Protein AF-A0A323TS31-F1 (afdb_monomer_lite)

Structure (mmCIF, N/CA/C/O backbone):
data_AF-A0A323TS31-F1
#
_entry.id   AF-A0A323TS31-F1
#
loop_
_atom_site.group_PDB
_atom_site.id
_atom_site.type_symbol
_atom_site.label_atom_id
_atom_site.label_alt_id
_atom_site.label_comp_id
_atom_site.label_asym_id
_atom_site.label_entity_id
_atom_site.label_seq_id
_atom_site.pdbx_PDB_ins_code
_atom_site.Cartn_x
_atom_site.Cartn_y
_atom_site.Cartn_z
_atom_site.occupancy
_atom_site.B_iso_or_equiv
_atom_site.auth_seq_id
_atom_site.auth_comp_id
_atom_site.auth_asym_id
_atom_site.auth_atom_id
_atom_site.pdbx_PDB_model_num
ATOM 1 N N . MET A 1 1 ? 8.243 10.714 36.401 1.00 42.06 1 MET A N 1
ATOM 2 C CA . MET A 1 1 ? 8.753 10.379 35.060 1.00 42.06 1 MET A CA 1
ATOM 3 C C . MET A 1 1 ? 7.664 9.592 34.364 1.00 42.06 1 MET A C 1
ATOM 5 O O . MET A 1 1 ? 7.329 8.529 34.856 1.00 42.06 1 MET A O 1
ATOM 9 N N . LEU A 1 2 ? 7.060 10.143 33.313 1.00 50.38 2 LEU A N 1
ATOM 10 C CA . LEU A 1 2 ? 6.272 9.359 32.360 1.00 50.38 2 LEU A CA 1
ATOM 11 C C . LEU A 1 2 ? 7.249 8.979 31.250 1.00 50.38 2 LEU A C 1
ATOM 13 O O . LEU A 1 2 ? 7.407 9.704 30.270 1.00 50.38 2 LEU A O 1
ATOM 17 N N . SER A 1 3 ? 8.040 7.943 31.521 1.00 67.75 3 SER A N 1
ATOM 18 C CA . SER A 1 3 ? 8.739 7.212 30.475 1.00 67.75 3 SER A CA 1
ATOM 19 C C . SER A 1 3 ? 7.740 6.293 29.786 1.00 67.75 3 SER A C 1
ATOM 21 O O . SER A 1 3 ? 6.702 5.966 30.348 1.00 67.75 3 SER A O 1
ATOM 23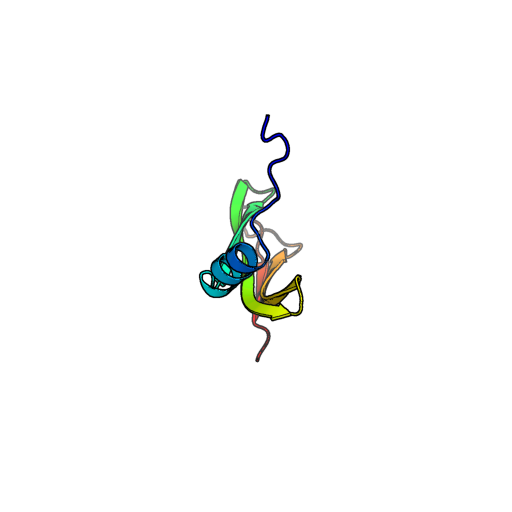 N N . GLU A 1 4 ? 8.100 5.899 28.572 1.00 49.78 4 GLU A N 1
ATOM 24 C CA . GLU A 1 4 ? 7.345 5.033 27.674 1.00 49.78 4 GLU A CA 1
ATOM 25 C C . GLU A 1 4 ? 6.240 5.755 26.898 1.00 49.78 4 GLU A C 1
ATOM 27 O O . GLU A 1 4 ? 5.088 5.877 27.299 1.00 49.78 4 GLU A O 1
ATOM 32 N N . PHE A 1 5 ? 6.650 6.225 25.717 1.00 55.00 5 PHE A N 1
ATOM 33 C CA . PHE A 1 5 ? 5.804 6.351 24.540 1.00 55.00 5 PHE A CA 1
ATOM 34 C C . PHE A 1 5 ? 5.025 5.046 24.339 1.00 55.00 5 PHE A C 1
ATOM 36 O O . PHE A 1 5 ? 5.457 4.169 23.589 1.00 55.00 5 PHE A O 1
ATOM 43 N N . ASP A 1 6 ? 3.885 4.914 25.007 1.00 59.97 6 ASP A N 1
ATOM 44 C CA . ASP A 1 6 ? 2.882 3.957 24.590 1.00 59.97 6 ASP A CA 1
ATOM 45 C C . ASP A 1 6 ? 2.483 4.392 23.183 1.00 59.97 6 ASP A C 1
ATOM 47 O O . ASP A 1 6 ? 1.970 5.496 22.956 1.00 59.97 6 ASP A O 1
ATOM 51 N N . LEU A 1 7 ? 2.837 3.552 22.211 1.00 60.25 7 LEU A N 1
ATOM 52 C CA . LEU A 1 7 ? 2.359 3.656 20.842 1.00 60.25 7 LEU A CA 1
ATOM 53 C C . LEU A 1 7 ? 0.865 3.995 20.868 1.00 60.25 7 LEU A C 1
ATOM 55 O O . LEU A 1 7 ? 0.166 3.545 21.780 1.00 60.25 7 LEU A O 1
ATOM 59 N N . PRO A 1 8 ? 0.376 4.766 19.880 1.00 60.31 8 PRO A N 1
ATOM 60 C CA . PRO A 1 8 ? -0.956 5.339 19.919 1.00 60.31 8 PRO A CA 1
ATOM 61 C C . PRO A 1 8 ? -1.966 4.302 20.402 1.00 60.31 8 PRO A C 1
ATOM 63 O O . PRO A 1 8 ? -1.981 3.182 19.875 1.00 60.31 8 PRO A O 1
ATOM 66 N N . SER A 1 9 ? -2.741 4.657 21.434 1.00 81.88 9 SER A N 1
ATOM 67 C CA . SER A 1 9 ? -3.747 3.769 22.021 1.00 81.88 9 SER A CA 1
ATOM 68 C C . SER A 1 9 ? -4.579 3.130 20.906 1.00 81.88 9 SER A C 1
ATOM 70 O O . SER A 1 9 ? -4.728 3.719 19.835 1.00 81.88 9 SER A O 1
ATOM 72 N N . LEU A 1 10 ? -5.131 1.930 21.120 1.00 77.12 10 LEU A N 1
ATOM 73 C CA . LEU A 1 10 ? -5.945 1.228 20.111 1.00 77.12 10 LEU A CA 1
ATOM 74 C C . LEU A 1 10 ? -6.958 2.163 19.416 1.00 77.12 10 LEU A C 1
ATOM 76 O O . LEU A 1 10 ? -7.190 2.056 18.216 1.00 77.12 10 LEU A O 1
ATOM 80 N N . ALA A 1 11 ? -7.505 3.131 20.157 1.00 78.31 11 ALA A N 1
ATOM 81 C CA . ALA A 1 11 ? -8.371 4.184 19.637 1.00 78.31 11 ALA A CA 1
ATOM 82 C C . ALA A 1 11 ? -7.711 5.058 18.551 1.00 78.31 11 ALA A C 1
ATOM 84 O O . ALA A 1 11 ? -8.326 5.313 17.521 1.00 78.31 11 ALA A O 1
ATOM 85 N N . VAL A 1 12 ? -6.461 5.485 18.734 1.00 82.12 12 VAL A N 1
ATOM 86 C CA . VAL A 1 12 ? -5.723 6.270 17.736 1.00 82.12 12 VAL A CA 1
ATOM 87 C C . VAL A 1 12 ? -5.357 5.419 16.518 1.00 82.12 12 VAL A C 1
ATOM 89 O O . VAL A 1 12 ? -5.467 5.900 15.394 1.00 82.12 12 VAL A O 1
ATOM 92 N N . ARG A 1 13 ? -4.984 4.141 16.698 1.00 78.56 13 ARG A N 1
ATOM 93 C CA . ARG A 1 13 ? -4.759 3.230 15.557 1.00 78.56 13 ARG A CA 1
ATOM 94 C C . ARG A 1 13 ? -6.026 3.042 14.726 1.00 78.56 13 ARG A C 1
ATOM 96 O O . ARG A 1 13 ? -5.958 3.120 13.502 1.00 78.56 13 ARG A O 1
ATOM 103 N N . LYS A 1 14 ? -7.177 2.886 15.387 1.00 80.69 14 LYS A N 1
ATOM 104 C CA . LYS A 1 14 ? -8.490 2.856 14.729 1.00 80.69 14 LYS A CA 1
ATOM 105 C C . LYS A 1 14 ? -8.776 4.148 13.967 1.00 80.69 14 LYS A C 1
ATOM 107 O O . LYS A 1 14 ? -9.098 4.077 12.790 1.00 80.69 14 LYS A O 1
ATOM 112 N N . GLN A 1 15 ? -8.573 5.311 14.589 1.00 82.50 15 GLN A N 1
ATOM 113 C CA . GLN A 1 15 ? -8.788 6.600 13.923 1.00 82.50 15 GLN A CA 1
ATOM 114 C C . GLN A 1 15 ? -7.907 6.786 12.685 1.00 82.50 15 GLN A C 1
ATOM 116 O O . GLN A 1 15 ? -8.382 7.273 11.665 1.00 82.50 15 GLN A O 1
ATOM 121 N N . ILE A 1 16 ? -6.634 6.389 12.748 1.00 80.81 16 ILE A N 1
ATOM 122 C CA . ILE A 1 16 ? -5.734 6.470 11.591 1.00 80.81 16 ILE A CA 1
ATOM 123 C C . ILE A 1 16 ? -6.185 5.502 10.490 1.00 80.81 16 ILE A C 1
ATOM 125 O O . ILE A 1 16 ? -6.199 5.885 9.324 1.00 80.81 16 ILE A O 1
ATOM 129 N N . ALA A 1 17 ? -6.569 4.270 10.841 1.00 81.56 17 ALA A N 1
ATOM 130 C CA . ALA A 1 17 ? -7.036 3.280 9.872 1.00 81.56 17 ALA A CA 1
ATOM 131 C C . ALA A 1 17 ? -8.348 3.698 9.184 1.00 81.56 17 ALA A C 1
ATOM 133 O O . ALA A 1 17 ? -8.507 3.456 7.994 1.00 81.56 17 ALA A O 1
ATOM 134 N N . GLU A 1 18 ? -9.262 4.353 9.903 1.00 83.06 18 GLU A N 1
ATOM 135 C CA . GLU A 1 18 ? -10.504 4.904 9.339 1.00 83.06 18 GLU A CA 1
ATOM 136 C C . GLU A 1 18 ? -10.272 6.161 8.491 1.00 83.06 18 GLU A C 1
ATOM 138 O O . GLU A 1 18 ? -11.024 6.419 7.558 1.00 83.06 18 GLU A O 1
ATOM 143 N N . ALA A 1 19 ? -9.239 6.952 8.794 1.00 88.81 19 ALA A N 1
ATOM 144 C CA . ALA A 1 19 ? -8.947 8.190 8.073 1.00 88.81 19 ALA A CA 1
ATOM 145 C C . ALA A 1 19 ? -8.229 7.977 6.728 1.00 88.81 19 ALA A C 1
ATOM 147 O O . ALA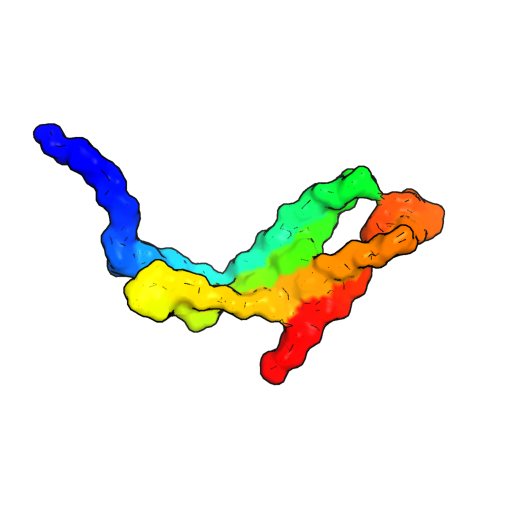 A 1 19 ? -8.087 8.927 5.956 1.00 88.81 19 ALA A O 1
ATOM 148 N N . VAL A 1 20 ? -7.726 6.770 6.454 1.00 90.81 20 VAL A N 1
ATOM 149 C CA . VAL A 1 20 ? -6.954 6.462 5.244 1.00 90.81 20 VAL A CA 1
ATOM 150 C C . VAL A 1 20 ? -7.749 5.511 4.360 1.00 90.81 20 VAL A C 1
ATOM 152 O O . VAL A 1 20 ? -7.862 4.342 4.685 1.00 90.81 20 VAL A O 1
ATOM 155 N N . ASP A 1 21 ? -8.229 5.970 3.203 1.00 92.62 21 ASP A N 1
ATOM 156 C CA . ASP A 1 21 ? -8.968 5.111 2.260 1.00 92.62 21 ASP A CA 1
ATOM 157 C C . ASP A 1 21 ? -8.055 4.311 1.312 1.00 92.62 21 ASP A C 1
ATOM 159 O O . ASP A 1 21 ? -8.295 3.140 1.000 1.00 92.62 21 ASP A O 1
ATOM 163 N N . ILE A 1 22 ? -7.009 4.963 0.795 1.00 95.19 22 ILE A N 1
ATOM 164 C CA . ILE A 1 22 ? -6.146 4.453 -0.277 1.00 95.19 22 ILE A CA 1
ATOM 165 C C . ILE A 1 22 ? -4.684 4.774 0.042 1.00 95.19 22 ILE A C 1
ATOM 167 O O . ILE A 1 22 ? -4.330 5.906 0.362 1.00 95.19 22 ILE A O 1
ATOM 171 N N . ILE A 1 23 ? -3.815 3.788 -0.158 1.00 95.25 23 ILE A N 1
ATOM 172 C CA . ILE A 1 23 ? -2.360 3.914 -0.099 1.00 95.25 23 ILE A CA 1
ATOM 173 C C . ILE A 1 23 ? -1.808 3.756 -1.519 1.00 95.25 23 ILE A C 1
ATOM 175 O O . ILE A 1 23 ? -2.050 2.744 -2.182 1.00 95.25 23 ILE A O 1
ATOM 179 N N . ILE A 1 24 ? -1.039 4.745 -1.984 1.00 96.56 24 ILE A N 1
ATOM 180 C CA . ILE A 1 24 ? -0.344 4.704 -3.277 1.00 96.56 24 ILE A CA 1
ATOM 181 C C . ILE A 1 24 ? 1.151 4.537 -3.023 1.00 96.56 24 ILE A C 1
ATOM 183 O O . ILE A 1 24 ? 1.821 5.457 -2.558 1.00 96.56 24 ILE A O 1
ATOM 187 N N . GLN A 1 25 ? 1.686 3.371 -3.380 1.00 97.00 25 GLN A N 1
ATOM 188 C CA . GLN A 1 25 ? 3.116 3.108 -3.302 1.00 97.00 25 GLN A CA 1
ATOM 189 C C . GLN A 1 25 ? 3.790 3.523 -4.609 1.00 97.00 25 GLN A C 1
ATOM 191 O O . GLN A 1 25 ? 3.481 2.993 -5.679 1.00 97.00 25 GLN A O 1
ATOM 196 N N . GLN A 1 26 ? 4.749 4.442 -4.514 1.00 96.38 26 GLN A N 1
ATOM 197 C CA . GLN A 1 26 ? 5.614 4.851 -5.618 1.00 96.38 26 GLN A CA 1
ATOM 198 C C . GLN A 1 26 ? 7.024 4.302 -5.396 1.00 96.38 26 GLN A C 1
ATOM 200 O O . GLN A 1 26 ? 7.574 4.391 -4.302 1.00 96.38 26 GLN A O 1
ATOM 205 N N . THR A 1 27 ? 7.639 3.760 -6.445 1.00 94.69 27 THR A N 1
ATOM 206 C CA . THR A 1 27 ? 9.020 3.255 -6.399 1.00 94.69 27 THR A CA 1
ATOM 207 C C . THR A 1 27 ? 9.839 3.852 -7.536 1.00 94.69 27 THR A C 1
ATOM 209 O O . THR A 1 27 ? 9.301 4.124 -8.611 1.00 94.69 27 THR A O 1
ATOM 212 N N . LEU A 1 28 ? 11.113 4.144 -7.270 1.00 93.00 28 LEU A N 1
ATOM 213 C CA . LEU A 1 28 ? 12.095 4.458 -8.303 1.00 93.00 28 LEU A CA 1
ATOM 214 C C . LEU A 1 28 ? 12.612 3.130 -8.859 1.00 93.00 28 LEU A C 1
ATOM 216 O O . LEU A 1 28 ? 13.168 2.327 -8.113 1.00 93.00 28 LEU A O 1
ATOM 220 N N . LEU A 1 29 ? 12.378 2.879 -10.139 1.00 89.19 29 LEU A N 1
ATOM 221 C CA . LEU A 1 29 ? 12.810 1.656 -10.799 1.00 89.19 29 LEU A CA 1
ATOM 222 C C . LEU A 1 29 ? 14.277 1.754 -11.238 1.00 89.19 29 LEU A C 1
ATOM 224 O O . LEU A 1 29 ? 14.890 2.821 -11.205 1.00 89.19 29 LEU A O 1
ATOM 228 N N . LYS A 1 30 ? 14.846 0.621 -11.663 1.00 86.38 30 LYS A N 1
ATOM 229 C CA . LYS A 1 30 ? 16.261 0.517 -12.066 1.00 86.38 30 LYS A CA 1
ATOM 230 C C . LYS A 1 30 ? 16.624 1.397 -13.265 1.00 86.38 30 LYS A C 1
ATOM 232 O O . LYS A 1 30 ? 17.781 1.765 -13.411 1.00 86.38 30 LYS A O 1
ATOM 237 N N . ASP A 1 31 ? 15.643 1.732 -14.098 1.00 84.50 31 ASP A N 1
ATOM 238 C CA . ASP A 1 31 ? 15.784 2.653 -15.231 1.00 84.50 31 ASP A CA 1
ATOM 239 C C . ASP A 1 31 ? 15.733 4.138 -14.815 1.00 84.50 31 ASP A C 1
ATOM 241 O O . ASP A 1 31 ? 15.777 5.021 -15.666 1.00 84.50 31 ASP A O 1
ATOM 245 N N . GLY A 1 32 ? 15.607 4.434 -13.516 1.00 87.88 32 GLY A N 1
ATOM 246 C CA . GLY A 1 32 ? 15.486 5.793 -12.989 1.00 87.88 32 GLY A CA 1
ATOM 247 C C . GLY A 1 32 ? 14.081 6.390 -13.108 1.00 87.88 32 GLY A C 1
ATOM 248 O O . GLY A 1 32 ? 13.859 7.526 -12.683 1.00 87.88 32 GLY A O 1
ATOM 249 N N . SER A 1 33 ? 13.104 5.651 -13.635 1.00 87.75 33 SER A N 1
ATOM 250 C CA . SER A 1 33 ? 11.719 6.114 -13.706 1.00 87.75 33 SER A CA 1
ATOM 251 C C . SER A 1 33 ? 10.994 5.919 -12.371 1.00 87.75 33 SER A C 1
ATOM 253 O O . SER A 1 33 ? 11.189 4.931 -11.662 1.00 87.75 33 SER A O 1
ATOM 255 N N . ARG A 1 34 ? 10.119 6.862 -12.002 1.00 93.25 34 ARG A N 1
ATOM 256 C CA . ARG A 1 34 ? 9.208 6.704 -10.858 1.00 93.25 34 ARG A CA 1
ATOM 257 C C . ARG A 1 34 ? 7.898 6.111 -11.347 1.00 93.25 34 ARG A C 1
ATOM 259 O O . ARG A 1 34 ? 7.256 6.687 -12.223 1.00 93.25 34 ARG A O 1
ATOM 266 N N . LYS A 1 35 ? 7.479 4.985 -10.771 1.00 91.31 35 LYS A N 1
ATOM 267 C CA . LYS A 1 35 ? 6.190 4.362 -11.095 1.00 91.31 35 LYS A CA 1
ATOM 268 C C . LYS A 1 35 ? 5.402 4.042 -9.840 1.00 91.31 35 LYS A C 1
ATOM 270 O O . LYS A 1 35 ? 5.977 3.695 -8.809 1.00 91.31 35 LYS A O 1
ATOM 275 N N . ILE A 1 36 ? 4.081 4.148 -9.954 1.00 93.75 36 ILE A N 1
ATOM 276 C CA . ILE A 1 36 ? 3.167 3.578 -8.969 1.00 93.75 36 ILE A CA 1
ATOM 277 C C . ILE A 1 36 ? 3.296 2.063 -9.086 1.00 93.75 36 ILE A C 1
ATOM 279 O O . ILE A 1 36 ? 3.040 1.501 -10.151 1.00 93.75 36 ILE A O 1
ATOM 283 N N . THR A 1 37 ? 3.743 1.421 -8.013 1.00 94.12 37 THR A N 1
ATOM 284 C CA . THR A 1 37 ? 3.937 -0.028 -7.959 1.00 94.12 37 THR A CA 1
ATOM 285 C C . THR A 1 37 ? 2.764 -0.742 -7.315 1.00 94.12 37 THR A C 1
ATOM 287 O O . THR A 1 37 ? 2.499 -1.901 -7.640 1.00 94.12 37 THR A O 1
ATOM 290 N N . ARG A 1 38 ? 2.023 -0.042 -6.452 1.00 95.19 38 ARG A N 1
ATOM 291 C CA . ARG A 1 38 ? 0.865 -0.596 -5.761 1.00 95.19 38 ARG A CA 1
ATOM 292 C C . ARG A 1 38 ? -0.166 0.477 -5.451 1.00 95.19 38 ARG A C 1
ATOM 294 O O . ARG A 1 38 ? 0.199 1.576 -5.041 1.00 95.19 38 ARG A O 1
ATOM 301 N N . ILE A 1 39 ? -1.438 0.139 -5.631 1.00 95.75 39 ILE A N 1
ATOM 302 C CA . ILE A 1 39 ? -2.557 0.894 -5.061 1.00 95.75 39 ILE A CA 1
ATOM 303 C C . ILE A 1 39 ? -3.294 -0.075 -4.153 1.00 95.75 39 ILE A C 1
ATOM 305 O O . ILE A 1 39 ? -3.778 -1.108 -4.619 1.00 95.75 39 ILE A O 1
ATOM 309 N N . THR A 1 40 ? -3.352 0.253 -2.871 1.00 96.19 40 THR A N 1
ATOM 310 C CA . THR A 1 40 ? -3.927 -0.594 -1.828 1.00 96.19 40 THR A CA 1
ATOM 311 C C . THR A 1 40 ? -5.075 0.156 -1.173 1.00 96.19 40 THR A C 1
ATOM 313 O O . THR A 1 40 ? -4.899 1.283 -0.725 1.00 96.19 40 THR A O 1
ATOM 316 N N . LYS A 1 41 ? -6.251 -0.462 -1.120 1.00 94.25 41 LYS A N 1
ATOM 317 C CA . LYS A 1 41 ? -7.385 0.013 -0.336 1.00 94.25 41 LYS A CA 1
ATOM 318 C C . LYS A 1 41 ? -7.219 -0.430 1.110 1.00 94.25 41 LYS A C 1
ATOM 320 O O . LYS A 1 41 ? -6.922 -1.600 1.361 1.00 94.25 41 LYS A O 1
ATOM 325 N N . VAL A 1 42 ? -7.454 0.485 2.039 1.00 93.81 42 VAL A N 1
ATOM 326 C CA . VAL A 1 42 ? -7.656 0.129 3.441 1.00 93.81 42 VAL A CA 1
ATOM 327 C C . VAL A 1 42 ? -9.102 -0.325 3.587 1.00 93.81 42 VAL A C 1
ATOM 329 O O . VAL A 1 42 ? -10.037 0.389 3.233 1.00 93.81 42 VAL A O 1
ATOM 332 N N . VAL A 1 43 ? -9.289 -1.570 4.012 1.00 91.75 43 VAL A N 1
ATOM 333 C CA . VAL A 1 43 ? -10.622 -2.171 4.159 1.00 91.75 43 VAL A CA 1
ATOM 334 C C . VAL A 1 43 ? -11.198 -1.856 5.536 1.00 91.75 43 VAL A C 1
ATOM 336 O O . VAL A 1 43 ? -12.408 -1.701 5.674 1.00 91.75 43 VAL A O 1
ATOM 339 N N . GLY A 1 44 ? -10.332 -1.747 6.540 1.00 87.44 44 GLY A N 1
ATOM 340 C CA . GLY A 1 44 ? -10.699 -1.447 7.913 1.00 87.44 44 GLY A CA 1
ATOM 341 C C . GLY A 1 44 ? -9.655 -1.988 8.879 1.00 87.44 44 GLY A C 1
ATOM 342 O O . GLY A 1 44 ? -8.499 -2.205 8.511 1.00 87.44 44 GLY A O 1
ATOM 343 N N . ILE A 1 45 ? -10.082 -2.232 10.110 1.00 87.00 45 ILE A N 1
ATOM 344 C CA . ILE A 1 45 ? -9.253 -2.781 11.179 1.00 87.00 45 ILE A CA 1
ATOM 345 C C . ILE A 1 45 ? -10.002 -3.927 11.851 1.00 87.00 45 ILE A C 1
ATOM 347 O O . ILE A 1 45 ? -11.169 -3.773 12.212 1.00 87.00 45 ILE A O 1
ATOM 351 N N . ASP A 1 46 ? -9.338 -5.067 12.007 1.00 84.88 46 ASP A N 1
ATOM 352 C CA . ASP A 1 46 ? -9.854 -6.199 12.773 1.00 84.88 46 ASP A CA 1
ATOM 353 C C . ASP A 1 46 ? -8.964 -6.434 13.987 1.00 84.88 46 ASP A C 1
ATOM 355 O O . ASP A 1 46 ? -7.763 -6.658 13.856 1.00 84.88 46 ASP A O 1
ATOM 359 N N . SER A 1 47 ? -9.574 -6.367 15.171 1.00 82.12 47 SER A N 1
ATOM 360 C CA . SER A 1 47 ? -8.937 -6.436 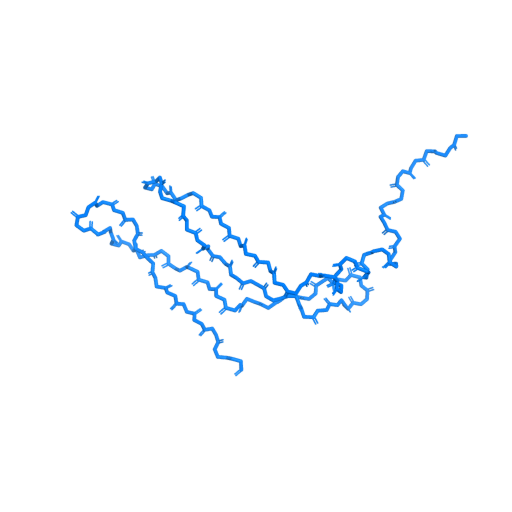16.489 1.00 82.12 47 SER A CA 1
ATOM 361 C C . SER A 1 47 ? -7.857 -5.364 16.711 1.00 82.12 47 SER A C 1
ATOM 363 O O . SER A 1 47 ? -8.098 -4.416 17.458 1.00 82.12 47 SER A O 1
ATOM 365 N N . ASP A 1 48 ? -6.715 -5.476 16.036 1.00 79.25 48 ASP A N 1
ATOM 366 C CA . ASP A 1 48 ? -5.611 -4.510 16.015 1.00 79.25 48 ASP A CA 1
ATOM 367 C C . ASP A 1 48 ? -4.818 -4.517 14.685 1.00 79.25 48 ASP A C 1
ATOM 369 O O . ASP A 1 48 ? -3.812 -3.824 14.541 1.00 79.25 48 ASP A O 1
ATOM 373 N N . GLU A 1 49 ? -5.258 -5.297 13.695 1.00 86.00 49 GLU A N 1
ATOM 374 C CA . GLU A 1 49 ? -4.597 -5.434 12.399 1.00 86.00 49 GLU A CA 1
ATOM 375 C C . GLU A 1 49 ? -5.339 -4.640 11.323 1.00 86.00 49 GLU A C 1
ATOM 377 O O . GLU A 1 49 ? -6.552 -4.771 11.142 1.00 86.00 49 GLU A O 1
ATOM 382 N N . ILE A 1 50 ? -4.601 -3.811 10.581 1.00 88.62 50 ILE A N 1
ATOM 383 C CA . ILE A 1 50 ? -5.149 -3.075 9.440 1.00 88.62 50 ILE A CA 1
ATOM 384 C C . ILE A 1 50 ? -5.322 -4.046 8.274 1.00 88.62 50 ILE A C 1
ATOM 386 O O . ILE A 1 50 ? -4.354 -4.609 7.758 1.00 88.62 50 ILE A O 1
ATOM 390 N N . LEU A 1 51 ? -6.561 -4.193 7.819 1.00 91.88 51 LEU A N 1
ATOM 391 C CA . LEU A 1 51 ? -6.905 -5.013 6.670 1.00 91.88 51 LEU A CA 1
ATOM 392 C C . LEU A 1 51 ? -6.684 -4.223 5.382 1.00 91.88 51 LEU A C 1
ATOM 394 O O . LEU A 1 51 ? -7.211 -3.123 5.199 1.00 91.88 51 LEU A O 1
ATOM 398 N N . LEU A 1 52 ? -5.922 -4.810 4.464 1.00 94.12 52 LEU A N 1
ATOM 399 C CA . LEU A 1 52 ? -5.509 -4.183 3.214 1.00 94.12 52 LEU A CA 1
ATOM 400 C C . LEU A 1 52 ? -5.916 -5.038 2.014 1.00 94.12 52 LEU A C 1
ATOM 402 O O . LEU A 1 52 ? -5.767 -6.259 2.022 1.00 94.12 52 LEU A O 1
ATOM 406 N N . GLN A 1 53 ? -6.370 -4.384 0.947 1.00 93.69 53 GLN A N 1
ATOM 407 C CA . GLN A 1 53 ? -6.691 -5.025 -0.324 1.00 93.69 53 GLN A CA 1
ATOM 408 C C . GLN A 1 53 ? -5.980 -4.314 -1.472 1.00 93.69 53 GLN A C 1
ATOM 410 O O . GLN A 1 53 ? -6.244 -3.151 -1.765 1.00 93.69 53 GLN A O 1
ATOM 415 N N . ASP A 1 54 ? -5.106 -5.027 -2.174 1.00 94.06 54 ASP A N 1
ATOM 416 C CA . ASP A 1 54 ? -4.447 -4.481 -3.359 1.00 94.06 54 ASP A CA 1
ATOM 417 C C . ASP A 1 54 ? -5.428 -4.387 -4.535 1.00 94.06 54 ASP A C 1
ATOM 419 O O . ASP A 1 54 ? -5.959 -5.395 -5.008 1.00 94.06 54 ASP A O 1
ATOM 423 N N . LEU A 1 55 ? -5.640 -3.162 -5.017 1.00 93.00 55 LEU A N 1
ATOM 424 C CA . LEU A 1 55 ? -6.459 -2.847 -6.190 1.00 93.00 55 LEU A CA 1
ATOM 425 C C . LEU A 1 55 ? -5.637 -2.887 -7.478 1.00 93.00 55 LEU A C 1
ATOM 427 O O . LEU A 1 55 ? -6.142 -3.243 -8.543 1.00 93.00 55 LEU A O 1
ATOM 431 N N . PHE A 1 56 ? -4.362 -2.517 -7.372 1.00 92.62 56 PHE A N 1
ATOM 432 C CA . PHE A 1 56 ? -3.423 -2.453 -8.481 1.00 92.62 56 PHE A CA 1
ATOM 433 C C . PHE A 1 56 ? -2.070 -2.997 -8.048 1.00 92.62 56 PHE A C 1
ATOM 435 O O . PHE A 1 56 ? -1.536 -2.604 -7.007 1.00 92.62 56 PHE A O 1
ATOM 442 N N . LEU A 1 57 ? -1.482 -3.824 -8.909 1.00 90.88 57 LEU A N 1
ATOM 443 C CA . LEU A 1 57 ? -0.100 -4.273 -8.802 1.00 90.88 57 LEU A CA 1
ATOM 444 C C . LEU A 1 57 ? 0.620 -4.010 -10.120 1.00 90.88 57 LEU A C 1
ATOM 446 O O . LEU A 1 57 ? 0.211 -4.493 -11.181 1.00 90.88 57 LEU A O 1
ATOM 450 N N . PHE A 1 58 ? 1.727 -3.282 -10.039 1.00 89.00 58 PHE A N 1
ATOM 451 C CA . PHE A 1 58 ? 2.655 -3.153 -11.148 1.00 89.00 58 PHE A CA 1
ATOM 452 C C . PHE A 1 58 ? 3.456 -4.443 -11.280 1.00 89.00 58 PHE A C 1
ATOM 454 O O . PHE A 1 58 ? 4.187 -4.828 -10.368 1.00 89.00 58 PHE A O 1
ATOM 461 N N . LYS A 1 59 ? 3.359 -5.095 -12.438 1.00 84.12 59 LYS A N 1
ATOM 462 C CA . LYS A 1 59 ? 4.277 -6.176 -12.802 1.00 84.12 59 LYS A CA 1
ATOM 463 C C . LYS A 1 59 ? 5.261 -5.669 -13.835 1.00 84.12 59 LYS A C 1
ATOM 465 O O . LYS A 1 59 ? 4.853 -5.357 -14.954 1.00 84.12 59 LYS A O 1
ATOM 470 N N . GLU A 1 60 ? 6.532 -5.611 -13.458 1.00 78.06 60 GLU A N 1
ATOM 471 C CA . GLU A 1 60 ? 7.631 -5.320 -14.375 1.00 78.06 60 GLU A CA 1
ATOM 472 C C . GLU A 1 60 ? 7.648 -6.366 -15.498 1.00 78.06 60 GLU A C 1
ATOM 474 O O . GLU A 1 60 ? 7.572 -7.572 -15.254 1.00 78.06 60 GLU A O 1
ATOM 479 N N . LYS A 1 61 ? 7.691 -5.907 -16.747 1.00 76.81 61 LYS A N 1
ATOM 480 C CA . LYS A 1 61 ? 7.973 -6.762 -17.896 1.00 76.81 61 LYS A CA 1
ATOM 481 C C . LYS A 1 61 ? 9.482 -6.878 -18.032 1.00 76.81 61 LYS A C 1
ATOM 483 O O . LYS A 1 61 ? 10.191 -5.887 -17.909 1.00 76.81 61 LYS A O 1
ATOM 488 N N . SER A 1 62 ? 9.951 -8.062 -18.408 1.00 67.25 62 SER A N 1
ATOM 489 C CA . SER A 1 62 ? 11.356 -8.309 -18.757 1.00 67.25 62 SER A CA 1
ATOM 490 C C . SER A 1 62 ? 11.841 -7.514 -19.977 1.00 67.25 62 SER A C 1
ATOM 492 O O . SER A 1 62 ? 13.027 -7.532 -20.287 1.00 67.25 62 SER A O 1
ATOM 494 N N . THR A 1 63 ? 10.942 -6.827 -20.686 1.00 63.75 63 THR A N 1
ATOM 495 C CA . THR A 1 63 ? 11.249 -6.045 -21.884 1.00 63.75 63 THR A CA 1
ATOM 496 C C . THR A 1 63 ? 11.227 -4.554 -21.5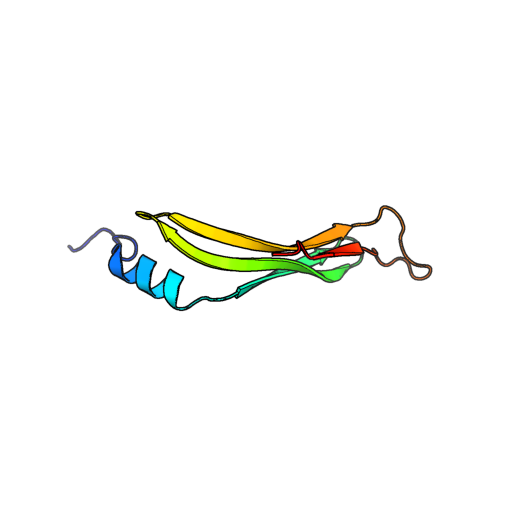66 1.00 63.75 63 THR A C 1
ATOM 498 O O . THR A 1 63 ? 10.187 -3.992 -21.202 1.00 63.75 63 THR A O 1
ATOM 501 N N . THR A 1 64 ? 12.373 -3.908 -21.749 1.00 63.81 64 THR A N 1
ATOM 502 C CA . THR A 1 64 ? 12.498 -2.455 -21.841 1.00 63.81 64 THR A CA 1
ATOM 503 C C . THR A 1 64 ? 11.848 -1.949 -23.127 1.00 63.81 64 THR A C 1
ATOM 505 O O . THR A 1 64 ? 11.795 -2.641 -24.143 1.00 63.81 64 THR A O 1
ATOM 508 N N . ASP A 1 65 ? 11.290 -0.743 -23.095 1.00 68.56 65 ASP A N 1
ATOM 509 C CA . ASP A 1 65 ? 10.815 -0.098 -24.313 1.00 68.56 65 ASP A CA 1
ATOM 510 C C . ASP A 1 65 ? 11.980 0.293 -25.235 1.00 68.56 65 ASP A C 1
ATOM 512 O O . ASP A 1 65 ? 13.147 0.231 -24.851 1.00 68.56 65 ASP A O 1
ATOM 516 N N . GLY A 1 66 ? 11.675 0.736 -26.459 1.00 62.34 66 GLY A N 1
ATOM 517 C CA . GLY A 1 66 ? 12.693 1.192 -27.417 1.00 62.34 66 GLY A CA 1
ATOM 518 C C . GLY A 1 66 ? 13.519 2.406 -26.959 1.00 62.34 66 GLY A C 1
ATOM 519 O O . GLY A 1 66 ? 14.366 2.871 -27.711 1.00 62.34 66 GLY A O 1
ATOM 520 N N . ARG A 1 67 ? 13.269 2.938 -25.754 1.00 68.31 67 ARG A N 1
ATOM 521 C CA . ARG A 1 67 ? 14.016 4.021 -25.104 1.00 68.31 67 ARG A CA 1
ATOM 522 C C . ARG A 1 67 ? 14.732 3.557 -23.823 1.00 68.31 67 ARG A C 1
ATOM 524 O O . ARG A 1 67 ? 15.295 4.395 -23.130 1.00 68.31 67 ARG A O 1
ATOM 531 N N . GLY A 1 68 ? 14.723 2.258 -23.507 1.00 64.31 68 GLY A N 1
ATOM 532 C CA . GLY A 1 68 ? 15.392 1.687 -22.335 1.00 64.31 68 GLY A CA 1
ATOM 533 C C . GLY A 1 68 ? 14.597 1.756 -21.027 1.00 64.31 68 GLY A C 1
ATOM 534 O O . GLY A 1 68 ? 15.133 1.375 -19.991 1.00 6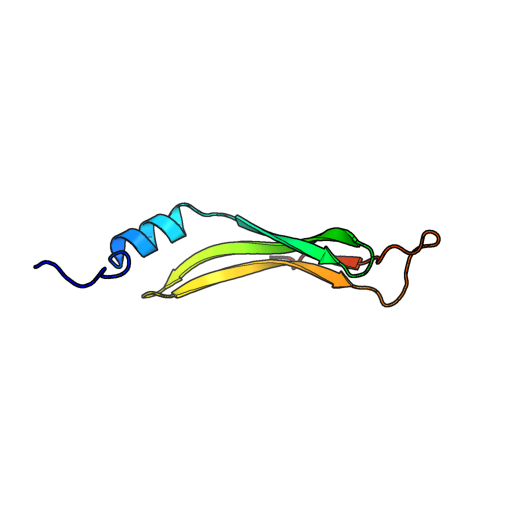4.31 68 GLY A O 1
ATOM 535 N N . ASN A 1 69 ? 13.331 2.189 -21.048 1.00 67.81 69 ASN A N 1
ATOM 536 C CA . ASN A 1 69 ? 12.503 2.253 -19.841 1.00 67.81 69 ASN A CA 1
ATOM 537 C C . ASN A 1 69 ? 11.800 0.921 -19.571 1.00 67.81 69 ASN A C 1
ATOM 539 O O . ASN A 1 69 ? 11.268 0.277 -20.480 1.00 67.81 69 ASN A O 1
ATOM 543 N N . LEU A 1 70 ? 11.710 0.541 -18.304 1.00 64.69 70 LEU A N 1
ATOM 544 C CA . LEU A 1 70 ? 10.972 -0.618 -17.834 1.00 64.69 70 LEU A CA 1
ATOM 545 C C . LEU A 1 70 ? 9.475 -0.404 -18.060 1.00 64.69 70 LEU A C 1
ATOM 547 O O . LEU A 1 70 ? 8.852 0.551 -17.576 1.00 64.69 70 LEU A O 1
ATOM 551 N N . ARG A 1 71 ? 8.866 -1.316 -18.815 1.00 67.12 71 ARG A N 1
ATOM 552 C CA . ARG A 1 71 ? 7.412 -1.383 -18.963 1.00 67.12 71 ARG A CA 1
ATOM 553 C C . ARG A 1 71 ? 6.841 -2.286 -17.887 1.00 67.12 71 ARG A C 1
ATOM 555 O O . ARG A 1 71 ? 7.480 -3.242 -17.474 1.00 67.12 71 ARG A O 1
ATOM 562 N N . GLY A 1 72 ? 5.612 -2.019 -17.470 1.00 64.94 72 GLY A N 1
ATOM 563 C CA . GLY A 1 72 ? 4.856 -2.976 -16.676 1.00 64.94 72 GLY A CA 1
ATOM 564 C C . GLY A 1 72 ? 3.442 -3.128 -17.193 1.00 64.94 72 GLY A C 1
ATOM 565 O O . GLY A 1 72 ? 2.954 -2.290 -17.952 1.00 64.94 72 GLY A O 1
ATOM 566 N N . VAL A 1 73 ? 2.808 -4.232 -16.820 1.00 64.69 73 VAL A N 1
ATOM 567 C CA . VAL A 1 73 ? 1.368 -4.424 -17.012 1.00 64.69 73 VAL A CA 1
ATOM 568 C C . VAL A 1 73 ? 0.651 -4.193 -15.700 1.00 64.69 73 VAL A C 1
ATOM 570 O O . VAL A 1 73 ? 1.080 -4.679 -14.653 1.00 64.69 73 VAL A O 1
ATOM 573 N N . SER A 1 74 ? -0.440 -3.440 -15.798 1.00 66.31 74 SER A N 1
ATOM 574 C CA . SER A 1 74 ? -1.412 -3.303 -14.728 1.00 66.31 74 SER A CA 1
ATOM 575 C C . SER A 1 74 ? -2.290 -4.541 -14.694 1.00 66.31 74 SER A C 1
ATOM 577 O O . SER A 1 74 ? -2.842 -4.931 -15.724 1.00 66.31 74 SER A O 1
ATOM 579 N N . TRP A 1 75 ? -2.454 -5.113 -13.509 1.00 64.81 75 TRP A N 1
ATOM 580 C CA . TRP A 1 75 ? -3.569 -6.002 -13.227 1.00 64.81 75 TRP A CA 1
ATOM 581 C C . TRP A 1 75 ? -4.455 -5.295 -12.214 1.00 64.81 75 TRP A C 1
ATOM 583 O O . TRP A 1 75 ? -4.062 -5.128 -11.059 1.00 64.81 75 TRP A O 1
ATOM 593 N N . PHE A 1 76 ? -5.637 -4.879 -12.657 1.00 72.38 76 PHE A N 1
ATOM 594 C CA . PHE A 1 76 ? -6.711 -4.538 -11.739 1.00 72.38 76 PHE A CA 1
ATOM 595 C C . PHE A 1 76 ? -7.365 -5.847 -11.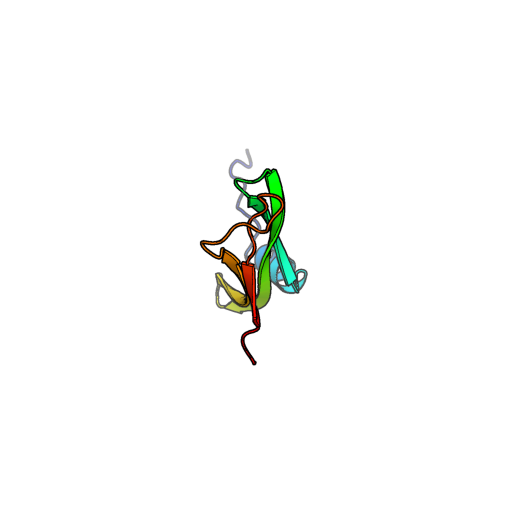319 1.00 72.38 76 PHE A C 1
ATOM 597 O O . PHE A 1 76 ? -7.809 -6.619 -12.173 1.00 72.38 76 PHE A O 1
ATOM 604 N N . ARG A 1 77 ? -7.383 -6.137 -10.017 1.00 64.12 77 ARG A N 1
ATOM 605 C CA . ARG A 1 77 ? -8.227 -7.230 -9.532 1.00 64.12 77 ARG A CA 1
ATOM 606 C C . ARG A 1 77 ? -9.666 -6.737 -9.633 1.00 64.12 77 ARG A C 1
ATOM 608 O O . ARG A 1 77 ? -9.995 -5.718 -9.032 1.00 64.12 77 ARG A O 1
ATOM 615 N N . SER A 1 78 ? -10.492 -7.422 -10.424 1.00 59.38 78 SER A N 1
ATOM 616 C CA . SER A 1 78 ? -11.940 -7.218 -10.347 1.00 59.38 78 SER A CA 1
ATOM 617 C C . SER A 1 78 ? -12.364 -7.516 -8.912 1.00 59.38 78 SER A C 1
ATOM 619 O O . SER A 1 78 ? -11.973 -8.558 -8.378 1.00 59.38 78 SER A O 1
ATOM 621 N N . MET A 1 79 ? -13.075 -6.564 -8.305 1.00 53.09 79 MET A N 1
ATOM 622 C CA . MET A 1 79 ? -13.775 -6.757 -7.034 1.00 53.09 79 MET A CA 1
ATOM 623 C C . MET A 1 79 ? -14.868 -7.810 -7.185 1.00 53.09 79 MET A C 1
ATOM 625 O O . MET A 1 79 ? -15.381 -7.953 -8.322 1.00 53.09 79 MET A O 1
#

pLDDT: mean 79.86, std 13.97, range [42.06, 97.0]

Secondary structure (DSSP, 8-state):
-------S-HHHHHHHHHH--EEEEEEE-TTS-EEEEEEEEEEEEETTEEEEEEEEEEEEEEEE-TTSPEEEEEEEPP-

Radius of gyration: 18.06 Å; chains: 1; bounding box: 30×19×62 Å

Foldseek 3Di:
DPDDPPDPDLVVLQVVLVVDAWDFDWDQDPQRDIDGAWIKGFPGDDPRDTDIDTQWGWDWDPDADPVRHTDTDIDGDDD

Organism: NCBI:txid2045207

Sequence (79 aa):
MLSEFDLPSLAVRKQIAEAVDIIIQQTLLKDGSRKITRITKVVGIDSDEILLQDLFLFKEKSTTDGRGNLRGVSWFRSM

InterPro domains:
  IPR027417 P-loop containing nucleoside triphosphate hydrolase [G3DSA:3.40.50.300] (2-73)